Protein AF-A0A2K5N729-F1 (afdb_monomer)

Organism: Cercocebus atys (NCBI:txid9531)

Sequence (71 aa):
MIPRRNPEPLRFLPDESRSLPPPKLTDPRLLYIGFLGYCAGLTDNFIRRRPVLSAEKKTYAEIFEKFHPVR

pLDDT: mean 83.89, std 10.99, range [58.06, 97.38]

Structure (mmCIF, N/CA/C/O backbone):
data_AF-A0A2K5N729-F1
#
_entry.id   AF-A0A2K5N729-F1
#
loop_
_atom_site.group_PDB
_atom_site.id
_atom_site.type_symbol
_atom_site.label_atom_id
_atom_site.label_alt_id
_atom_site.label_comp_id
_atom_site.label_asym_id
_atom_site.label_entity_id
_atom_site.label_seq_id
_atom_site.pdbx_PDB_ins_code
_atom_site.Cartn_x
_atom_site.Cartn_y
_atom_site.Cartn_z
_atom_site.occupancy
_atom_site.B_iso_or_equiv
_atom_site.auth_seq_id
_atom_site.auth_comp_id
_atom_site.auth_asym_id
_atom_site.auth_atom_id
_atom_site.pdbx_PDB_model_num
ATOM 1 N N . MET A 1 1 ? 25.685 8.575 -17.626 1.00 58.06 1 MET A N 1
ATOM 2 C CA . MET A 1 1 ? 24.431 8.044 -18.221 1.00 58.06 1 MET A CA 1
ATOM 3 C C . MET A 1 1 ? 23.419 9.122 -18.639 1.00 58.06 1 MET A C 1
ATOM 5 O O . MET A 1 1 ? 22.388 8.768 -19.188 1.00 58.06 1 MET A O 1
ATOM 9 N N . ILE A 1 2 ? 23.694 10.422 -18.464 1.00 58.59 2 ILE A N 1
ATOM 10 C CA . ILE A 1 2 ? 22.801 11.508 -18.913 1.00 58.59 2 ILE A CA 1
ATOM 11 C C . ILE A 1 2 ? 22.665 11.608 -20.456 1.00 58.59 2 ILE A C 1
ATOM 13 O O . ILE A 1 2 ? 21.542 11.791 -20.914 1.00 58.59 2 ILE A O 1
ATOM 17 N N . PRO A 1 3 ? 23.713 11.402 -21.288 1.00 58.22 3 PRO A N 1
ATOM 18 C CA . PRO A 1 3 ? 23.596 11.642 -22.734 1.00 58.22 3 PRO A CA 1
ATOM 19 C C . PRO A 1 3 ? 22.933 10.505 -23.535 1.00 58.22 3 PRO A C 1
ATOM 21 O O . PRO A 1 3 ? 22.671 10.681 -24.716 1.00 58.22 3 PRO A O 1
ATOM 24 N N . ARG A 1 4 ? 22.670 9.334 -22.931 1.00 61.53 4 ARG A N 1
ATOM 25 C CA . ARG A 1 4 ? 22.070 8.165 -23.618 1.00 61.53 4 ARG A CA 1
ATOM 26 C C . ARG A 1 4 ? 20.614 7.892 -23.235 1.00 61.53 4 ARG A C 1
ATOM 28 O O . ARG A 1 4 ? 20.076 6.860 -23.613 1.00 61.53 4 ARG A O 1
ATOM 35 N N . ARG A 1 5 ? 20.007 8.751 -22.413 1.00 62.62 5 ARG A N 1
ATOM 36 C CA . ARG A 1 5 ? 18.762 8.409 -21.717 1.00 62.62 5 ARG A CA 1
ATOM 37 C C . ARG A 1 5 ? 17.545 8.438 -22.635 1.00 62.62 5 ARG A C 1
ATOM 39 O O . ARG A 1 5 ? 16.733 7.529 -22.531 1.00 6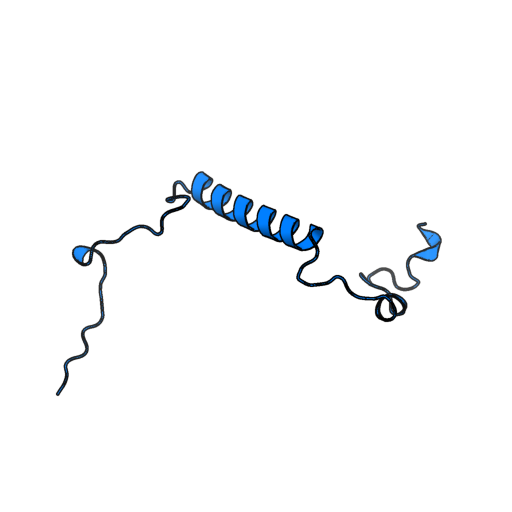2.62 5 ARG A O 1
ATOM 46 N N . ASN A 1 6 ? 17.417 9.459 -23.481 1.00 61.75 6 ASN A N 1
ATOM 47 C CA . ASN A 1 6 ? 16.359 9.544 -24.480 1.00 61.75 6 ASN A CA 1
ATOM 48 C C . ASN A 1 6 ? 16.536 10.797 -25.361 1.00 61.75 6 ASN A C 1
ATOM 50 O O . ASN A 1 6 ? 16.877 11.844 -24.807 1.00 61.75 6 ASN A O 1
ATOM 54 N N . PRO A 1 7 ? 16.248 10.751 -26.674 1.00 70.81 7 PRO A N 1
ATOM 55 C CA . PRO A 1 7 ? 16.103 11.955 -27.494 1.00 70.81 7 PRO A CA 1
ATOM 56 C C . PRO A 1 7 ? 14.879 12.800 -27.100 1.00 70.81 7 PRO A C 1
ATOM 58 O O . PRO A 1 7 ? 14.897 14.015 -27.266 1.00 70.81 7 PRO A O 1
ATOM 61 N N . GLU A 1 8 ? 13.830 12.178 -26.541 1.00 74.44 8 GLU A N 1
ATOM 62 C CA . GLU A 1 8 ? 12.613 12.876 -26.106 1.00 74.44 8 GLU A CA 1
ATOM 63 C C . GLU A 1 8 ? 12.610 13.142 -24.585 1.00 74.44 8 GLU A C 1
ATOM 65 O O . GLU A 1 8 ? 12.456 12.217 -23.780 1.00 74.44 8 GLU A O 1
ATOM 70 N N . PRO A 1 9 ? 12.742 14.398 -24.135 1.00 71.69 9 PRO A N 1
ATOM 71 C CA . PRO A 1 9 ? 13.051 14.707 -22.736 1.00 71.69 9 PRO A CA 1
ATOM 72 C C . PRO A 1 9 ? 11.957 14.327 -21.718 1.00 71.69 9 PRO A C 1
ATOM 74 O O . PRO A 1 9 ? 12.270 14.150 -20.543 1.00 71.69 9 PRO A O 1
ATOM 77 N N . LEU A 1 10 ? 10.693 14.180 -22.135 1.00 79.69 10 LEU A N 1
ATOM 78 C CA . LEU A 1 10 ? 9.550 13.922 -21.238 1.00 79.69 10 LEU A CA 1
ATOM 79 C C . LEU A 1 10 ? 9.074 12.468 -21.221 1.00 79.69 10 LEU A C 1
ATOM 81 O O . LEU A 1 10 ? 8.103 12.129 -20.541 1.00 79.69 10 LEU A O 1
ATOM 85 N N . ARG A 1 11 ? 9.743 11.585 -21.958 1.00 80.44 11 ARG A N 1
ATOM 86 C CA . ARG A 1 11 ? 9.327 10.192 -22.024 1.00 80.44 11 ARG A CA 1
ATOM 87 C C . ARG A 1 11 ? 9.853 9.422 -20.815 1.00 80.44 11 ARG A C 1
ATOM 89 O O . ARG A 1 11 ? 11.059 9.250 -20.654 1.00 80.44 11 ARG A O 1
ATOM 96 N N . PHE A 1 12 ? 8.941 8.945 -19.967 1.00 83.50 12 PHE A N 1
ATOM 97 C CA . PHE A 1 12 ? 9.305 8.188 -18.764 1.00 83.50 12 PHE A CA 1
ATOM 98 C C . PHE A 1 12 ? 9.983 6.847 -19.103 1.00 83.50 12 PHE A C 1
ATOM 100 O O . PHE A 1 12 ? 11.020 6.532 -18.521 1.00 83.50 12 PHE A O 1
ATOM 107 N N . LEU A 1 13 ? 9.437 6.095 -20.074 1.00 85.25 13 LEU A N 1
ATOM 108 C CA . LEU A 1 13 ? 10.021 4.859 -20.617 1.00 85.25 13 LEU A CA 1
ATOM 109 C C . LEU A 1 13 ? 10.220 4.966 -22.147 1.00 85.25 13 LEU A C 1
ATOM 111 O O . LEU A 1 13 ? 9.259 5.295 -22.854 1.00 85.25 13 LEU A O 1
ATOM 115 N N . PRO A 1 14 ? 11.423 4.669 -22.678 1.00 86.06 14 PRO A N 1
ATOM 116 C CA . PRO A 1 14 ? 11.713 4.714 -24.115 1.00 86.06 14 PRO A CA 1
ATOM 117 C C . PRO A 1 14 ? 11.098 3.511 -24.858 1.00 86.06 14 PRO A C 1
ATOM 119 O O . PRO A 1 14 ? 10.689 2.537 -24.220 1.00 86.06 14 PRO A O 1
ATOM 122 N N . ASP A 1 15 ? 10.986 3.555 -26.189 1.00 85.06 15 ASP A N 1
ATOM 123 C CA . ASP A 1 15 ? 10.347 2.481 -26.979 1.00 85.06 15 ASP A CA 1
ATOM 124 C C . ASP A 1 15 ? 11.038 1.124 -26.809 1.00 85.06 15 ASP A C 1
ATOM 126 O O . ASP A 1 15 ? 10.373 0.092 -26.707 1.00 85.06 15 ASP A O 1
ATOM 130 N N . GLU A 1 16 ? 12.362 1.135 -26.680 1.00 83.31 16 GLU A N 1
ATOM 131 C CA . GLU A 1 16 ? 13.205 -0.046 -26.512 1.00 83.31 16 GLU A CA 1
ATOM 132 C C . GLU A 1 16 ? 12.867 -0.816 -25.229 1.00 83.31 16 GLU A C 1
ATOM 134 O O . GLU A 1 16 ? 13.053 -2.032 -25.170 1.00 83.31 16 GLU A O 1
ATOM 139 N N . SER A 1 17 ? 12.305 -0.147 -24.214 1.00 85.69 17 SER A N 1
ATOM 140 C CA . SER A 1 17 ? 11.905 -0.786 -22.952 1.00 85.69 17 SER A CA 1
ATOM 141 C C . SER A 1 17 ? 10.793 -1.825 -23.121 1.00 85.69 17 SER A C 1
ATOM 143 O O . SER A 1 17 ? 10.696 -2.741 -22.309 1.00 85.69 17 SER A O 1
ATOM 145 N N . ARG A 1 18 ? 10.002 -1.740 -24.200 1.00 86.31 18 ARG A N 1
ATOM 146 C CA . ARG A 1 18 ? 8.955 -2.722 -24.530 1.00 86.31 18 ARG A CA 1
ATOM 147 C C . ARG A 1 18 ? 9.518 -4.092 -24.909 1.00 86.31 18 ARG A C 1
ATOM 149 O O . ARG A 1 18 ? 8.795 -5.077 -24.836 1.00 86.31 18 ARG A O 1
ATOM 156 N N . SER A 1 19 ? 10.786 -4.150 -25.321 1.00 91.00 19 SER A N 1
ATOM 157 C CA . SER A 1 19 ? 11.465 -5.408 -25.650 1.00 91.00 19 SER A CA 1
ATOM 158 C C . SER A 1 19 ? 11.961 -6.169 -24.416 1.00 91.00 19 SER A C 1
ATOM 160 O O . SER A 1 19 ? 12.256 -7.359 -24.503 1.00 91.00 19 SER A O 1
ATOM 162 N N . LEU A 1 20 ? 12.052 -5.498 -23.263 1.00 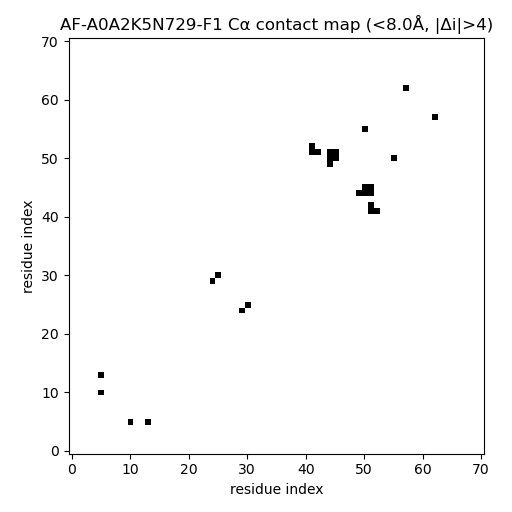90.75 20 LEU A N 1
ATOM 163 C CA . LEU A 1 20 ? 12.492 -6.115 -22.018 1.00 90.75 20 LEU A CA 1
ATOM 164 C C . LEU A 1 20 ? 11.344 -6.902 -21.374 1.00 90.75 20 LEU A C 1
ATOM 166 O O . LEU A 1 20 ? 10.185 -6.491 -21.469 1.00 90.75 20 LEU A O 1
ATOM 170 N N . PRO A 1 21 ? 11.641 -8.011 -20.671 1.00 91.25 21 PRO A N 1
ATOM 171 C CA . PRO A 1 21 ? 10.619 -8.717 -19.916 1.00 91.25 21 PRO A CA 1
ATOM 172 C C . PRO A 1 21 ? 10.071 -7.797 -18.810 1.00 91.25 21 PRO A C 1
ATOM 174 O O . PRO A 1 21 ? 10.860 -7.270 -18.016 1.00 91.25 21 PRO A O 1
ATOM 177 N N . PRO A 1 22 ? 8.744 -7.584 -18.731 1.00 91.81 22 PRO A N 1
ATOM 178 C CA . PRO A 1 22 ? 8.164 -6.769 -17.677 1.00 91.81 22 PRO A CA 1
ATOM 179 C C . PRO A 1 22 ? 8.311 -7.462 -16.312 1.00 91.81 22 PRO A C 1
ATOM 181 O O . PRO A 1 22 ? 8.352 -8.697 -16.246 1.00 91.81 22 PRO A O 1
ATOM 184 N N . PRO A 1 23 ? 8.361 -6.688 -15.212 1.00 92.50 23 PRO A N 1
ATOM 185 C CA . PRO A 1 23 ? 8.323 -7.251 -13.871 1.00 92.50 23 PRO A CA 1
ATOM 186 C C . PRO A 1 23 ? 7.030 -8.047 -13.666 1.00 92.50 2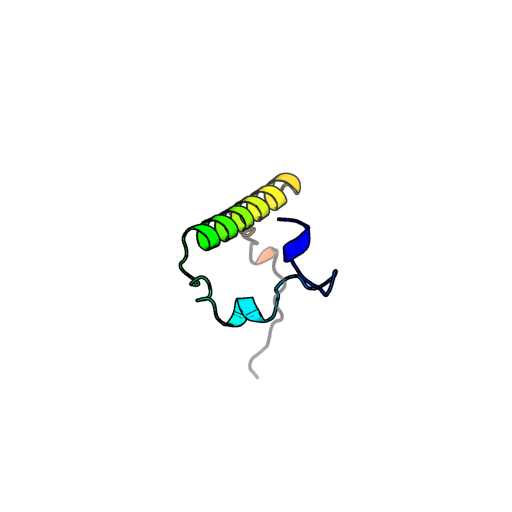3 PRO A C 1
ATOM 188 O O . PRO A 1 23 ? 5.958 -7.673 -14.152 1.00 92.50 23 PRO A O 1
ATOM 191 N N . LYS A 1 24 ? 7.128 -9.158 -12.940 1.00 92.56 24 LYS A N 1
ATOM 192 C CA . LYS A 1 24 ? 5.972 -9.991 -12.613 1.00 92.56 24 LYS A CA 1
ATOM 193 C C . LYS A 1 24 ? 5.171 -9.338 -11.495 1.00 92.56 24 LYS A C 1
ATOM 195 O O . LYS A 1 24 ? 5.711 -8.668 -10.618 1.00 92.56 24 LYS A O 1
ATOM 200 N N . LEU A 1 25 ? 3.873 -9.631 -11.456 1.00 92.19 25 LEU A N 1
ATOM 201 C CA . LEU A 1 25 ? 3.005 -9.148 -10.380 1.00 92.19 25 LEU A CA 1
ATOM 202 C C . LEU A 1 25 ? 3.418 -9.697 -8.999 1.00 92.19 25 LEU A C 1
ATOM 204 O O . LEU A 1 25 ? 3.167 -9.072 -7.976 1.00 92.19 25 LEU A O 1
ATOM 208 N N . THR A 1 26 ? 4.087 -10.851 -8.977 1.00 92.69 26 THR A N 1
ATOM 209 C CA . THR A 1 26 ? 4.597 -11.504 -7.765 1.00 92.69 26 THR A CA 1
ATOM 210 C C . THR A 1 26 ? 6.039 -11.119 -7.428 1.00 92.69 26 THR A C 1
ATOM 212 O O . THR A 1 26 ? 6.659 -11.778 -6.595 1.00 92.69 26 THR A O 1
ATOM 215 N N . ASP A 1 27 ? 6.618 -10.107 -8.083 1.00 94.25 27 ASP A N 1
ATOM 216 C CA . ASP A 1 27 ? 7.984 -9.688 -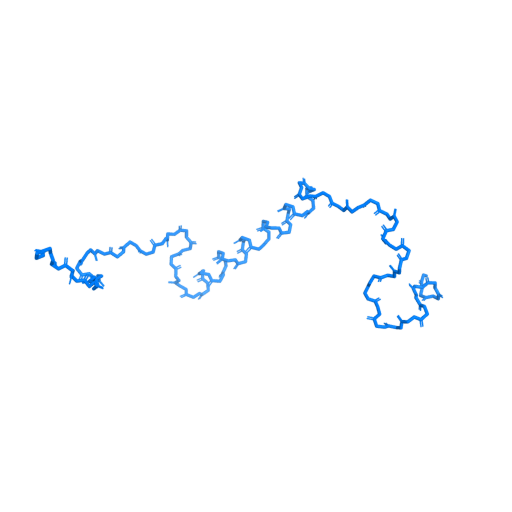7.775 1.00 94.25 27 ASP A CA 1
ATOM 217 C C . ASP A 1 27 ? 8.076 -9.169 -6.327 1.00 94.25 27 ASP A C 1
ATOM 219 O O . ASP A 1 27 ? 7.272 -8.327 -5.916 1.00 94.25 27 ASP A O 1
ATOM 223 N N . PRO A 1 28 ? 9.088 -9.587 -5.541 1.00 94.75 28 PRO A N 1
ATOM 224 C CA . PRO A 1 28 ? 9.199 -9.221 -4.125 1.00 94.75 28 PRO A CA 1
ATOM 225 C C . PRO A 1 28 ? 9.341 -7.707 -3.914 1.00 94.75 28 PRO A C 1
ATOM 227 O O . PRO A 1 28 ? 8.938 -7.176 -2.882 1.00 94.75 28 PRO A O 1
ATOM 230 N N . ARG A 1 29 ? 9.870 -6.989 -4.913 1.00 94.81 29 ARG A N 1
ATOM 231 C CA . ARG A 1 29 ? 9.957 -5.522 -4.902 1.00 94.81 29 ARG A CA 1
ATOM 232 C C . ARG A 1 29 ? 8.574 -4.879 -4.979 1.00 94.81 29 ARG A C 1
ATOM 234 O O . ARG A 1 29 ? 8.312 -3.923 -4.258 1.00 94.81 29 ARG A O 1
ATOM 241 N N . LEU A 1 30 ? 7.691 -5.411 -5.825 1.00 93.94 30 LEU A N 1
ATOM 242 C CA . LEU A 1 30 ? 6.327 -4.910 -5.964 1.00 93.94 30 LEU A CA 1
ATOM 243 C C . LEU A 1 30 ? 5.499 -5.234 -4.719 1.00 93.94 30 LEU A C 1
ATOM 245 O O . LEU A 1 30 ? 4.778 -4.373 -4.223 1.00 93.94 30 LEU A O 1
ATOM 249 N N . LEU A 1 31 ? 5.684 -6.435 -4.162 1.00 95.12 31 LEU A N 1
ATOM 250 C CA . LEU A 1 31 ? 5.095 -6.823 -2.882 1.00 95.12 31 LEU A CA 1
ATOM 251 C C . LEU A 1 31 ? 5.513 -5.865 -1.759 1.00 95.12 31 LEU A C 1
ATOM 253 O O . LEU A 1 31 ? 4.664 -5.405 -0.999 1.00 95.12 31 LEU A O 1
ATOM 257 N N 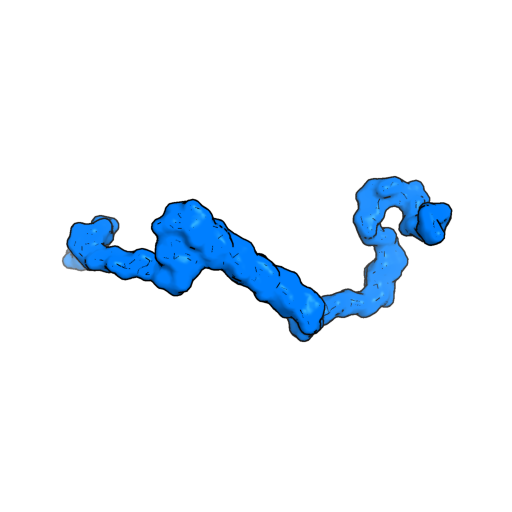. TYR A 1 32 ? 6.799 -5.512 -1.684 1.00 96.06 32 TYR A N 1
ATOM 258 C CA . TYR A 1 32 ? 7.296 -4.557 -0.694 1.00 96.06 32 TYR A CA 1
ATOM 259 C C . TYR A 1 32 ? 6.687 -3.157 -0.870 1.00 96.06 32 TYR A C 1
ATOM 261 O O . TYR A 1 32 ? 6.284 -2.539 0.111 1.00 96.06 32 TYR A O 1
ATOM 269 N N . ILE A 1 33 ? 6.546 -2.669 -2.107 1.00 97.12 33 ILE A N 1
ATOM 270 C CA . ILE A 1 33 ? 5.871 -1.387 -2.383 1.00 97.12 33 ILE A CA 1
ATOM 271 C C . ILE A 1 33 ? 4.397 -1.440 -1.951 1.00 97.12 33 ILE A C 1
ATOM 273 O O . ILE A 1 33 ? 3.905 -0.497 -1.332 1.00 97.12 33 ILE A O 1
ATOM 277 N N . GLY A 1 34 ? 3.701 -2.551 -2.210 1.00 95.38 34 GLY A N 1
ATOM 278 C CA . GLY A 1 34 ? 2.337 -2.767 -1.721 1.00 95.38 34 GLY A CA 1
ATOM 279 C C . GLY A 1 34 ? 2.254 -2.745 -0.192 1.00 95.38 34 GLY A C 1
ATOM 280 O O . GLY A 1 34 ? 1.375 -2.097 0.375 1.00 95.38 34 GLY A O 1
ATOM 281 N N . PHE A 1 35 ? 3.218 -3.376 0.483 1.00 96.56 35 PHE A N 1
ATOM 282 C CA . PHE A 1 35 ? 3.332 -3.343 1.941 1.00 96.56 35 PHE A CA 1
ATOM 283 C C . PHE A 1 35 ? 3.577 -1.925 2.482 1.00 96.56 35 PHE A C 1
ATOM 285 O O . PHE A 1 35 ? 2.959 -1.534 3.470 1.00 96.56 35 PHE A O 1
ATOM 292 N N . LEU A 1 36 ? 4.404 -1.113 1.815 1.00 97.38 36 LEU A N 1
ATOM 293 C CA . LEU A 1 36 ? 4.574 0.298 2.177 1.00 97.38 36 LEU A CA 1
ATOM 294 C C . LEU A 1 36 ? 3.255 1.077 2.073 1.00 97.38 36 LEU A C 1
ATOM 296 O O . LEU A 1 36 ? 2.950 1.874 2.960 1.00 97.38 36 LEU A O 1
ATOM 300 N N . GLY A 1 37 ? 2.450 0.818 1.039 1.00 96.00 37 GLY A N 1
ATOM 301 C CA . GLY A 1 37 ? 1.111 1.398 0.900 1.00 96.00 37 GLY A CA 1
ATOM 302 C C . GLY A 1 37 ? 0.165 0.989 2.033 1.00 96.00 37 GLY A C 1
ATOM 303 O O . GLY A 1 37 ? -0.568 1.825 2.560 1.00 96.00 37 GLY A O 1
ATOM 304 N N . TYR A 1 38 ? 0.230 -0.271 2.467 1.00 93.50 38 TYR A N 1
ATOM 305 C CA . TYR A 1 38 ? -0.524 -0.751 3.625 1.00 93.50 38 TYR A CA 1
ATOM 306 C C . TYR A 1 38 ? -0.120 -0.014 4.909 1.00 93.50 38 TYR A C 1
ATOM 308 O O . TYR A 1 38 ? -0.980 0.528 5.604 1.00 93.50 38 TYR A O 1
ATOM 316 N N . CYS A 1 39 ? 1.184 0.099 5.182 1.00 94.38 39 CYS A N 1
ATOM 317 C CA . CYS A 1 39 ? 1.693 0.865 6.319 1.00 94.38 39 CYS A CA 1
ATOM 318 C C . CYS A 1 39 ? 1.259 2.335 6.263 1.00 94.38 39 CYS A C 1
ATOM 320 O O . CYS A 1 39 ? 0.838 2.875 7.281 1.00 94.38 39 CYS A O 1
ATOM 322 N N . ALA A 1 40 ? 1.283 2.965 5.084 1.00 95.12 40 ALA A N 1
ATOM 323 C CA . ALA A 1 40 ? 0.810 4.337 4.910 1.00 95.12 40 ALA A CA 1
ATOM 324 C C . ALA A 1 40 ? -0.681 4.489 5.266 1.00 95.12 40 ALA A C 1
ATOM 326 O O . ALA A 1 40 ? -1.051 5.462 5.921 1.00 95.12 40 ALA A O 1
ATOM 327 N N . GLY A 1 41 ? -1.525 3.514 4.910 1.00 91.50 41 GLY A N 1
ATOM 328 C CA . GLY A 1 41 ? -2.938 3.489 5.305 1.00 91.50 41 GLY A CA 1
ATOM 329 C C . GLY A 1 41 ? -3.137 3.351 6.817 1.00 91.50 41 GLY A C 1
ATOM 330 O O . GLY A 1 41 ? -3.956 4.059 7.405 1.00 91.50 41 GLY A O 1
ATOM 331 N N . LEU A 1 42 ? -2.339 2.500 7.473 1.00 91.81 42 LEU A N 1
ATOM 332 C CA . LEU A 1 42 ? -2.344 2.392 8.936 1.00 91.81 42 LEU A CA 1
ATOM 333 C C . LEU A 1 42 ? -1.905 3.705 9.599 1.00 91.81 42 LEU A C 1
ATOM 335 O O . LEU A 1 42 ? -2.513 4.140 10.577 1.00 91.81 42 LEU A O 1
ATOM 339 N N . THR A 1 43 ? -0.872 4.356 9.057 1.00 92.44 43 THR A N 1
ATOM 340 C CA . THR A 1 43 ? -0.384 5.647 9.550 1.00 92.44 43 THR A CA 1
ATOM 341 C C . THR A 1 43 ? -1.408 6.764 9.346 1.00 92.44 43 THR A C 1
ATOM 343 O O . THR A 1 43 ? -1.600 7.565 10.257 1.00 92.44 43 THR A O 1
ATOM 346 N N . ASP A 1 44 ? -2.114 6.813 8.212 1.00 91.62 44 ASP A N 1
ATOM 347 C CA . ASP A 1 44 ? -3.181 7.802 7.991 1.00 91.62 44 ASP A CA 1
ATOM 348 C C . ASP A 1 44 ? -4.319 7.626 9.009 1.00 91.62 44 ASP A C 1
ATOM 350 O O . ASP A 1 44 ? -4.748 8.602 9.634 1.00 91.62 44 ASP A O 1
ATOM 354 N N . ASN A 1 45 ? -4.735 6.380 9.268 1.00 89.12 45 ASN A N 1
ATOM 355 C CA . ASN A 1 45 ? -5.722 6.089 10.308 1.00 89.12 45 ASN A CA 1
ATOM 356 C C . ASN A 1 45 ? -5.226 6.520 11.696 1.00 89.12 45 ASN A C 1
ATOM 358 O O . ASN A 1 45 ? -5.979 7.139 12.451 1.00 89.12 45 ASN A O 1
ATOM 362 N N . PHE A 1 46 ? -3.954 6.262 12.007 1.00 88.00 46 PHE A N 1
ATOM 363 C CA . PHE A 1 46 ? -3.333 6.665 13.268 1.00 88.00 46 PHE A CA 1
ATOM 364 C C . PHE A 1 46 ? -3.322 8.192 13.448 1.00 88.00 46 PHE A C 1
ATOM 366 O O . PHE A 1 46 ? -3.754 8.691 14.488 1.00 88.00 46 PHE A O 1
ATOM 373 N N . ILE A 1 47 ? -2.911 8.948 12.423 1.00 93.38 47 ILE A N 1
ATOM 374 C CA . ILE A 1 47 ? -2.870 10.421 12.454 1.00 93.38 47 ILE A CA 1
ATOM 375 C C . ILE A 1 47 ? -4.271 11.004 12.662 1.00 93.38 47 ILE A C 1
ATOM 377 O O . ILE A 1 47 ? -4.456 11.934 13.448 1.00 93.38 47 ILE A O 1
ATOM 381 N N . ARG A 1 48 ? -5.281 10.440 11.992 1.00 90.69 48 ARG A N 1
ATOM 382 C CA . ARG A 1 48 ? -6.674 10.908 12.072 1.00 90.69 48 ARG A CA 1
ATOM 383 C C . ARG A 1 48 ? -7.424 10.400 13.303 1.00 90.69 48 ARG A C 1
ATOM 385 O O . ARG A 1 48 ? -8.629 10.627 13.390 1.00 90.69 48 ARG A O 1
ATOM 392 N N . ARG A 1 49 ? -6.742 9.715 14.233 1.00 85.25 49 ARG A N 1
ATOM 393 C CA . ARG A 1 49 ? -7.340 9.076 15.421 1.00 85.25 49 ARG A CA 1
ATOM 394 C C . ARG A 1 49 ? -8.512 8.151 15.069 1.00 85.25 49 ARG A C 1
ATOM 396 O O . ARG A 1 49 ? -9.455 8.008 15.841 1.00 85.25 49 ARG A O 1
ATOM 403 N N . ARG A 1 50 ? -8.457 7.540 13.886 1.00 83.44 50 ARG A N 1
ATOM 404 C CA . ARG A 1 50 ? -9.386 6.496 13.457 1.00 83.44 50 ARG A CA 1
ATOM 405 C C . ARG A 1 50 ? -8.873 5.152 13.971 1.00 83.44 50 ARG A C 1
ATOM 407 O O . ARG A 1 50 ? -7.666 4.994 14.172 1.00 83.44 50 ARG A O 1
ATOM 414 N N . PRO A 1 51 ? -9.750 4.165 14.186 1.00 83.38 51 PRO A N 1
ATOM 415 C CA . PRO A 1 51 ? -9.298 2.818 14.496 1.00 83.38 51 PRO A CA 1
ATOM 416 C C . PRO A 1 51 ? -8.370 2.302 13.383 1.00 83.38 51 PRO A C 1
ATOM 418 O O . PRO A 1 51 ? -8.733 2.279 12.212 1.00 83.38 51 PRO A O 1
ATOM 421 N N . VAL A 1 52 ? -7.143 1.925 13.754 1.00 81.19 52 VAL A N 1
ATOM 422 C CA . VAL A 1 52 ? -6.058 1.626 12.799 1.00 81.19 52 VAL A CA 1
ATOM 423 C C . VAL A 1 52 ? -6.284 0.309 12.053 1.00 81.19 52 VAL A C 1
ATOM 425 O O . VAL A 1 52 ? -6.046 0.242 10.851 1.00 81.19 52 VAL A O 1
ATOM 428 N N . LEU A 1 53 ? -6.763 -0.721 12.757 1.00 78.31 53 LEU A N 1
ATOM 429 C CA . LEU A 1 53 ? -6.995 -2.069 12.216 1.00 78.31 53 LEU A CA 1
ATOM 430 C C . LEU A 1 53 ? -8.478 -2.453 12.154 1.00 78.31 53 LEU A C 1
ATOM 432 O O . LEU A 1 53 ? -8.839 -3.408 11.472 1.00 78.31 53 LEU A O 1
ATOM 436 N N . SER A 1 54 ? -9.337 -1.733 12.874 1.00 70.06 54 SER A N 1
ATOM 437 C CA . SER A 1 54 ? -10.754 -2.067 12.982 1.00 70.06 54 SER A CA 1
ATOM 438 C C . SER A 1 54 ? -11.561 -1.173 12.051 1.00 70.06 54 SER A C 1
ATOM 440 O O . SER A 1 54 ? -11.502 0.048 12.167 1.00 70.06 54 SER A O 1
ATOM 442 N N . ALA A 1 55 ? -12.390 -1.763 11.190 1.00 63.78 55 ALA A N 1
ATOM 443 C CA . ALA A 1 55 ? -13.596 -1.062 10.770 1.00 63.78 55 ALA A CA 1
ATOM 444 C C . ALA A 1 55 ? -14.387 -0.747 12.048 1.00 63.78 55 ALA A C 1
ATOM 446 O O . ALA A 1 55 ? -14.577 -1.631 12.888 1.00 63.78 55 ALA A O 1
ATOM 447 N N . GLU A 1 56 ? -14.764 0.513 12.243 1.00 61.91 56 GLU A N 1
ATOM 448 C CA . GLU A 1 56 ? -15.593 0.925 13.372 1.00 61.91 56 GLU A CA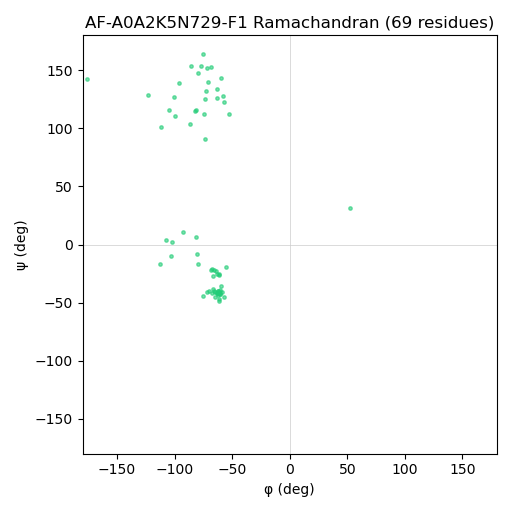 1
ATOM 449 C C . GLU A 1 56 ? -16.843 0.030 13.392 1.00 61.91 56 GLU A C 1
ATOM 451 O O . GLU A 1 56 ? -17.636 0.036 12.448 1.00 61.91 56 GLU A O 1
ATOM 456 N N . LYS A 1 57 ? -16.971 -0.831 14.412 1.00 68.38 57 LYS A N 1
ATOM 457 C CA . LYS A 1 57 ? -18.140 -1.702 14.556 1.0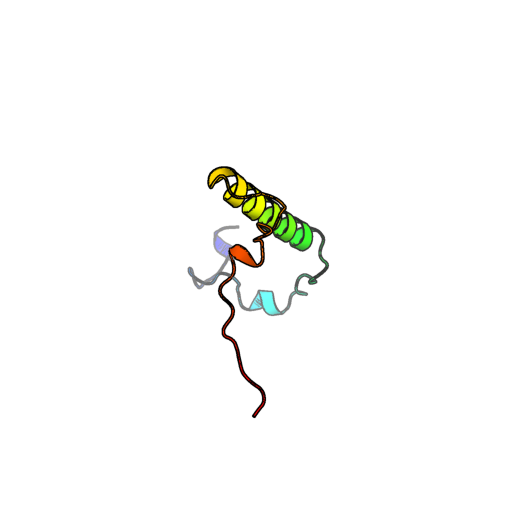0 68.38 57 LYS A CA 1
ATOM 458 C C . LYS A 1 57 ? -19.298 -0.823 14.998 1.00 68.38 57 LYS A C 1
ATOM 460 O O . LYS A 1 57 ? -19.476 -0.608 16.192 1.00 68.38 57 LYS A O 1
ATOM 465 N N . LYS A 1 58 ? -20.046 -0.299 14.032 1.00 70.56 58 LYS A N 1
ATOM 466 C CA . LYS A 1 58 ? -21.266 0.446 14.319 1.00 70.56 58 LYS A CA 1
ATOM 467 C C . LYS A 1 58 ? -22.349 -0.520 14.759 1.00 70.56 58 LYS A C 1
ATOM 469 O O . LYS A 1 58 ? -22.543 -1.571 14.145 1.00 70.56 58 LYS A O 1
ATOM 474 N N . THR A 1 59 ? -23.025 -0.189 15.848 1.00 77.12 59 THR A N 1
ATOM 475 C CA . THR A 1 59 ? -24.168 -0.987 16.308 1.00 77.12 59 THR A CA 1
ATOM 476 C C . THR A 1 59 ? -25.335 -0.760 15.343 1.00 77.12 59 THR A C 1
ATOM 478 O O . THR A 1 59 ? -25.441 0.321 14.776 1.00 77.12 59 THR A O 1
ATOM 481 N N . TYR A 1 60 ? -26.261 -1.713 15.173 1.00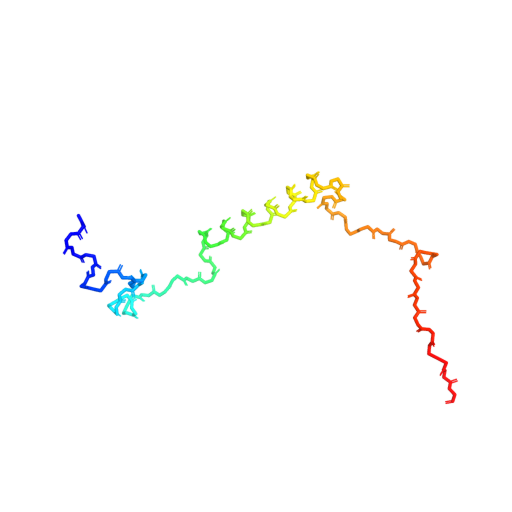 77.56 60 TYR A N 1
ATOM 482 C CA . TYR A 1 60 ? -27.480 -1.491 14.366 1.00 77.56 60 TYR A CA 1
ATOM 483 C C . TYR A 1 60 ? -28.307 -0.272 14.827 1.00 77.56 60 TYR A C 1
ATOM 485 O O . TYR A 1 60 ? -29.082 0.272 14.052 1.00 77.56 60 TYR A O 1
ATOM 493 N N . ALA A 1 61 ? -28.106 0.201 16.062 1.00 75.12 61 ALA A N 1
ATOM 494 C CA . ALA A 1 61 ? -28.669 1.454 16.567 1.00 75.12 61 ALA A CA 1
ATOM 495 C C . ALA A 1 61 ? -28.086 2.722 15.901 1.00 75.12 61 ALA A C 1
ATOM 497 O O . ALA A 1 61 ? -28.713 3.775 15.928 1.00 75.12 61 ALA A O 1
ATOM 498 N N . GLU A 1 62 ? -26.894 2.635 15.313 1.00 78.31 62 GLU A N 1
ATOM 499 C CA . GLU A 1 62 ? -26.160 3.743 14.685 1.00 78.31 62 GLU A CA 1
ATOM 500 C C . GLU A 1 62 ? -26.250 3.709 13.148 1.00 78.31 62 GLU A C 1
ATOM 502 O O . GLU A 1 62 ? -25.818 4.649 12.477 1.00 78.31 62 GLU A O 1
ATOM 507 N N . ILE A 1 63 ? -26.784 2.623 12.576 1.00 78.31 63 ILE A N 1
ATOM 508 C CA . ILE A 1 63 ? -26.868 2.393 11.132 1.00 78.31 63 ILE A CA 1
ATOM 509 C C . ILE A 1 63 ? -28.316 2.609 10.686 1.00 78.31 63 ILE A C 1
ATOM 511 O O . ILE A 1 63 ? -29.214 1.866 11.072 1.00 78.31 63 ILE A O 1
ATOM 515 N N . PHE A 1 64 ? -28.553 3.614 9.841 1.00 83.94 64 PHE A N 1
ATOM 516 C CA . PHE A 1 64 ? -29.854 3.805 9.201 1.00 83.94 64 PHE A CA 1
ATOM 517 C C . PHE A 1 64 ? -29.929 2.975 7.915 1.00 83.94 64 PHE A C 1
ATOM 519 O O . PHE A 1 64 ? -29.350 3.351 6.894 1.00 83.94 64 PHE A O 1
ATOM 526 N N . GLU A 1 65 ? -30.644 1.852 7.957 1.00 84.81 65 GLU A N 1
ATOM 527 C CA . GLU A 1 65 ? -30.933 1.044 6.770 1.00 84.81 65 GLU A CA 1
ATOM 528 C C . GLU A 1 65 ? -32.304 1.388 6.182 1.00 84.81 65 GLU A C 1
ATOM 530 O O . GLU A 1 65 ? -33.297 1.576 6.888 1.00 84.81 65 GLU A O 1
ATOM 535 N N . LYS A 1 66 ? -32.373 1.463 4.850 1.00 88.38 66 LYS A N 1
ATOM 536 C CA . LYS A 1 66 ? -33.628 1.701 4.138 1.00 88.38 66 LYS A CA 1
ATOM 537 C C . LYS A 1 66 ? -34.464 0.420 4.159 1.00 88.38 66 LYS A C 1
ATOM 539 O O . LYS A 1 66 ? -34.108 -0.565 3.521 1.00 88.38 66 LYS A O 1
ATOM 544 N N . PHE A 1 67 ? -35.587 0.440 4.873 1.00 89.19 67 PHE A N 1
ATOM 545 C CA . PHE A 1 67 ? -36.499 -0.701 4.926 1.00 89.19 67 PHE A CA 1
ATOM 546 C C . PHE A 1 67 ? -37.288 -0.850 3.614 1.00 8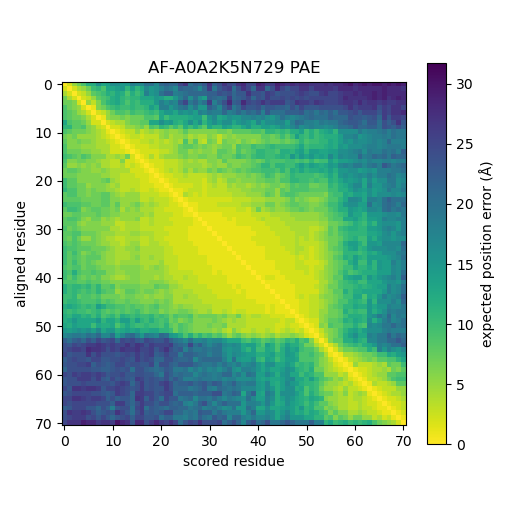9.19 67 PHE A C 1
ATOM 548 O O . PHE A 1 67 ? -37.968 0.083 3.178 1.00 89.19 67 PHE A O 1
ATOM 555 N N . HIS A 1 68 ? -37.217 -2.034 3.002 1.00 89.31 68 HIS A N 1
ATOM 556 C CA . HIS A 1 68 ? -37.970 -2.399 1.801 1.00 89.31 68 HIS A CA 1
ATOM 557 C C . HIS A 1 68 ? -39.020 -3.469 2.151 1.00 89.31 68 HIS A C 1
ATOM 559 O O . HIS A 1 68 ? -38.660 -4.636 2.304 1.00 89.31 68 HIS A O 1
ATOM 565 N N . PRO A 1 69 ? -40.307 -3.104 2.309 1.00 90.62 69 PRO A N 1
ATOM 566 C CA . PRO A 1 69 ? -41.353 -4.066 2.641 1.00 90.62 69 PRO A CA 1
ATOM 567 C C . PRO A 1 69 ? -41.658 -4.990 1.458 1.00 90.62 69 PRO A C 1
ATOM 569 O O . PRO A 1 69 ? -41.765 -4.530 0.321 1.00 90.62 69 PRO A O 1
ATOM 572 N N . VAL A 1 70 ? -41.868 -6.275 1.744 1.00 87.50 70 VAL A N 1
ATOM 573 C CA . VAL A 1 70 ? -42.400 -7.241 0.774 1.00 87.50 70 VAL A CA 1
ATOM 574 C C . VAL A 1 70 ? -43.920 -7.072 0.740 1.00 87.50 70 VAL A C 1
ATOM 576 O O . VAL A 1 70 ? -44.580 -7.248 1.763 1.00 87.50 70 VAL A O 1
ATOM 579 N N . ARG A 1 71 ? -44.446 -6.654 -0.413 1.00 79.06 71 ARG A N 1
ATOM 580 C CA . ARG A 1 71 ? -45.879 -6.534 -0.709 1.00 79.06 71 ARG A CA 1
ATOM 581 C C . ARG A 1 71 ? -46.264 -7.551 -1.767 1.00 79.06 71 ARG A C 1
ATOM 583 O O . ARG A 1 71 ? -45.417 -7.776 -2.660 1.00 79.06 71 ARG A O 1
#

Mean predicted aligned error: 11.07 Å

Nearest PDB structures (foldseek):
  5xtc-assembly1_g  TM=6.785E-01  e=8.063E-07  Homo sapiens
  7zeb-assembly1_o  TM=7.291E-01  e=5.803E-06  Ovis aries
  7zd6-assembly1_o  TM=7.313E-01  e=7.169E-06  Ovis aries
  8q0m-assembly1_d  TM=6.983E-01  e=8.254E-06  Bos taurus
  7vyi-assembly1_g  TM=7.201E-01  e=2.550E-05  Sus scrofa

Secondary structure (DSSP, 8-state):
-GGGS-SSTT-SS-GGGGGSPPPPTT-HHHHHHHHHHHHHHHHHHHHTT--SS------TTT---------

InterPro domains:
  IPR009423 NADH dehydrogenase [ubiquinone] 1 subunit C2, NDUC2 [PF06374] (10-54)
  IPR009423 NADH dehydrogenase [ubiquinone] 1 subunit C2, NDUC2 [PIRSF017834] (1-71)

Foldseek 3Di:
DVVPQDPDPPDPDDPVCVVDDDDDCPPVVNVVVVVVVLVVQLVVCVVVVHDSPDDPPDDPVRDDDDDDDDD

Radius of gyration: 23.76 Å; Cα contacts (8 Å, |Δi|>4): 14; chains: 1; bounding box: 70×26×44 Å

Solvent-accessible surface area (backbone atoms only — not comparable to full-atom values): 4891 Å² total; per-residue (Å²): 118,80,93,78,68,62,96,55,90,83,58,91,72,61,79,73,58,75,78,50,85,74,85,59,90,81,33,68,68,55,49,48,53,52,50,52,53,52,52,50,54,36,51,52,24,51,76,69,73,42,65,58,88,48,78,83,83,72,51,77,91,74,54,90,74,88,85,80,83,91,128